Protein AF-A0A7V7WJL0-F1 (afdb_monomer)

Foldseek 3Di:
DDDDVVVVVVVVVVVLVLLLVQLLVVQQPADQQAADELQVSCLLLVHNPCSVVSVVSLVVCDLPHPGLSLRYDHPQQAHPCPVPPCRVSSVVRNVVSVFDADPVRGTDCVPHYDDDPPVVSVVSVRDPVSVVVVCVVNPD

Nearest PDB structures (foldseek):
  4enn-assembly1_A  TM=9.022E-01  e=3.889E-08  Schizosaccharomyces pombe 972h-
  2kim-assembly1_A  TM=9.079E-01  e=4.925E-08  Vibrio parahaemolyticus AQ3810
  3gx4-assembly1_X  TM=8.865E-01  e=1.603E-07  Schizosaccharomyces pombe
  4wxd-assembly1_A  TM=7.545E-01  e=2.021E-04  Mycobacterium tuberculosis H37Rv
  4bhb-assembly1_A  TM=7.264E-01  e=1.596E-04  Mycobacterium tuberculosis H37Rv

pLDDT: mean 87.22, std 12.3, range [43.25, 98.31]

Sequence (140 aa):
MRSSTAGKARRAKSEGKAFVEKVLAVVARIPRGKVLTYGQVATLVGSPRASRIVGGVLFRLGPDSRLPWQRVINAQGKLSTYRVGSGTEQRRRLEAEGLKFNREGAVDLKLHQWWPPERLLKAWELDEDLIASIHRRFGW

Radius of gyration: 16.64 Å; Cα contacts (8 Å, |Δi|>4): 143; chains: 1; bounding box: 49×27×53 Å

Structure (mmCIF, N/CA/C/O backbone):
data_AF-A0A7V7WJL0-F1
#
_entry.id   AF-A0A7V7WJL0-F1
#
loop_
_atom_site.group_PDB
_atom_site.id
_atom_site.type_symbol
_atom_site.label_atom_id
_atom_site.label_alt_id
_atom_site.label_comp_id
_atom_site.label_asym_id
_atom_site.label_entity_id
_atom_site.label_seq_id
_atom_site.pdbx_PDB_ins_code
_atom_site.Cartn_x
_atom_site.Cartn_y
_atom_site.Cartn_z
_atom_site.occupancy
_atom_site.B_iso_or_equiv
_atom_site.auth_seq_id
_atom_site.auth_comp_id
_atom_site.auth_asym_id
_atom_site.auth_atom_id
_atom_site.pdbx_PDB_model_num
ATOM 1 N N . MET A 1 1 ? 31.317 12.027 31.079 1.00 43.25 1 MET A N 1
ATOM 2 C CA . MET A 1 1 ? 29.948 11.769 30.571 1.00 43.25 1 MET A CA 1
ATOM 3 C C . MET A 1 1 ? 30.005 11.182 29.161 1.00 43.25 1 MET A C 1
ATOM 5 O O . MET A 1 1 ? 30.208 11.917 28.208 1.00 43.25 1 MET A O 1
ATOM 9 N N . ARG A 1 2 ? 29.883 9.858 29.002 1.00 55.47 2 ARG A N 1
ATOM 10 C CA . ARG A 1 2 ? 29.738 9.203 27.688 1.00 55.47 2 ARG A CA 1
ATOM 11 C C . ARG A 1 2 ? 28.699 8.095 27.822 1.00 55.47 2 ARG A C 1
ATOM 13 O O . ARG A 1 2 ? 29.040 7.037 28.327 1.00 55.47 2 ARG A O 1
ATOM 20 N N . SER A 1 3 ? 27.448 8.357 27.441 1.00 51.34 3 SER A N 1
ATOM 21 C CA . SER A 1 3 ? 26.421 7.346 27.118 1.00 51.34 3 SER A CA 1
ATOM 22 C C . SER A 1 3 ? 25.099 8.040 26.779 1.00 51.34 3 SER A C 1
ATOM 24 O O . SER A 1 3 ? 24.373 8.457 27.668 1.00 51.34 3 SER A O 1
ATOM 26 N N . SER A 1 4 ? 24.796 8.204 25.488 1.00 60.12 4 SER A N 1
ATOM 27 C CA . SER A 1 4 ? 23.471 8.670 25.020 1.00 60.12 4 SER A CA 1
ATOM 28 C C . SER A 1 4 ? 23.168 8.239 23.572 1.00 60.12 4 SER A C 1
ATOM 30 O O . SER A 1 4 ? 22.025 7.977 23.203 1.00 60.12 4 SER A O 1
ATOM 32 N N . THR A 1 5 ? 24.195 8.018 22.747 1.00 61.78 5 THR A N 1
ATOM 33 C CA . THR A 1 5 ? 24.025 7.683 21.320 1.00 61.78 5 THR A CA 1
ATOM 34 C C . THR A 1 5 ? 23.520 6.253 21.072 1.00 61.78 5 THR A C 1
ATOM 36 O O . THR A 1 5 ? 22.710 6.028 20.172 1.00 61.78 5 THR A O 1
ATOM 39 N N . ALA A 1 6 ? 23.937 5.282 21.893 1.00 68.31 6 ALA A N 1
ATOM 40 C CA . ALA A 1 6 ? 23.576 3.870 21.719 1.00 68.31 6 ALA A CA 1
ATOM 41 C C . ALA A 1 6 ? 22.080 3.588 21.974 1.00 68.31 6 ALA A C 1
ATOM 43 O O . ALA A 1 6 ? 21.477 2.778 21.268 1.00 68.31 6 ALA A O 1
ATOM 44 N N . GLY A 1 7 ? 21.460 4.284 22.937 1.00 68.56 7 GLY A N 1
ATOM 45 C CA . GLY A 1 7 ? 20.030 4.148 23.245 1.00 68.56 7 GLY A CA 1
ATOM 46 C C . GLY A 1 7 ? 19.134 4.703 22.135 1.00 68.56 7 GLY A C 1
ATOM 47 O O . GLY A 1 7 ? 18.184 4.042 21.712 1.00 68.56 7 GLY A O 1
ATOM 48 N N . LYS A 1 8 ? 19.494 5.869 21.581 1.00 67.25 8 LYS A N 1
ATOM 49 C CA . LYS A 1 8 ? 18.772 6.499 20.464 1.00 67.25 8 LYS A CA 1
ATOM 50 C C . LYS A 1 8 ? 18.822 5.648 19.188 1.00 67.25 8 LYS A C 1
ATOM 52 O O . LYS A 1 8 ? 17.799 5.466 18.535 1.00 67.25 8 LYS A O 1
ATOM 57 N N . ALA A 1 9 ? 19.984 5.072 18.868 1.00 71.69 9 ALA A N 1
ATOM 58 C CA . ALA A 1 9 ? 20.149 4.199 17.703 1.00 71.69 9 ALA A CA 1
ATOM 59 C C . ALA A 1 9 ? 19.352 2.886 17.823 1.00 71.69 9 ALA A C 1
ATOM 61 O O . ALA A 1 9 ? 18.728 2.450 16.854 1.00 71.69 9 ALA A O 1
ATOM 62 N N . ARG A 1 10 ? 19.323 2.267 19.014 1.00 74.88 10 ARG A N 1
ATOM 63 C CA . ARG A 1 10 ? 18.520 1.058 19.270 1.00 74.88 10 ARG A CA 1
ATOM 64 C C . ARG A 1 10 ? 17.024 1.322 19.110 1.00 74.88 10 ARG A C 1
ATOM 66 O O . ARG A 1 10 ? 16.358 0.538 18.440 1.00 74.88 10 ARG A O 1
ATOM 73 N N . ARG A 1 11 ? 16.529 2.441 19.650 1.00 74.62 11 ARG A N 1
ATOM 74 C CA . ARG A 1 11 ? 15.123 2.848 19.529 1.00 74.62 11 ARG A CA 1
ATOM 75 C C . ARG A 1 11 ? 14.716 3.117 18.076 1.00 74.62 11 ARG A C 1
ATOM 77 O O . ARG A 1 11 ? 13.714 2.582 17.619 1.00 74.62 11 ARG A O 1
ATOM 84 N N . ALA A 1 12 ? 15.531 3.851 17.319 1.00 74.81 12 ALA A N 1
ATOM 85 C CA . ALA A 1 12 ? 15.266 4.090 15.898 1.00 74.81 12 ALA A CA 1
ATOM 86 C C . ALA A 1 12 ? 15.244 2.780 15.083 1.00 74.81 12 ALA A C 1
ATOM 88 O O . ALA A 1 12 ? 14.420 2.606 14.185 1.00 74.81 12 ALA A O 1
ATOM 89 N N . LYS A 1 13 ? 16.118 1.818 15.418 1.00 76.31 13 LYS A N 1
ATOM 90 C CA . LYS A 1 13 ? 16.132 0.492 14.785 1.00 76.31 13 LYS A CA 1
ATOM 91 C C . LYS A 1 13 ? 14.871 -0.318 15.110 1.00 76.31 13 LYS A C 1
ATOM 93 O O . LYS A 1 13 ? 14.327 -0.953 14.208 1.00 76.31 13 LYS A O 1
ATOM 98 N N . SER A 1 14 ? 14.395 -0.299 16.358 1.00 83.50 14 SER A N 1
ATOM 99 C CA . SER A 1 14 ? 13.147 -0.980 16.737 1.00 83.50 14 SER A CA 1
ATOM 100 C C . SER A 1 14 ? 11.916 -0.324 16.115 1.00 83.50 14 SER A C 1
ATOM 102 O O . SER A 1 14 ? 11.049 -1.035 15.619 1.00 83.50 14 SER A O 1
ATOM 104 N N . GLU A 1 15 ? 11.866 1.009 16.064 1.00 81.12 15 GLU A N 1
ATOM 105 C CA . GLU A 1 15 ? 10.793 1.759 15.395 1.00 81.12 15 GLU A CA 1
ATOM 106 C C . GLU A 1 15 ? 10.757 1.446 13.892 1.00 81.12 15 GLU A C 1
ATOM 108 O O . GLU A 1 15 ? 9.694 1.174 13.335 1.00 81.12 15 GLU A O 1
ATOM 113 N N . GLY A 1 16 ? 11.925 1.376 13.244 1.00 88.62 16 GLY A N 1
ATOM 114 C CA . GLY A 1 16 ? 12.035 0.946 11.851 1.00 88.62 16 GLY A CA 1
ATOM 115 C C . GLY A 1 16 ? 11.549 -0.489 11.627 1.00 88.62 16 GLY A C 1
ATOM 116 O O . GLY A 1 16 ? 10.842 -0.747 10.655 1.00 88.62 16 GLY A O 1
ATOM 117 N N . LYS A 1 17 ? 11.874 -1.421 12.534 1.00 91.62 17 LYS A N 1
ATOM 118 C CA . LYS A 1 17 ? 11.388 -2.808 12.464 1.00 91.62 17 LYS A CA 1
ATOM 119 C C . LYS A 1 17 ? 9.862 -2.876 12.603 1.00 91.62 17 LYS A C 1
ATOM 121 O O . LYS A 1 17 ? 9.217 -3.495 11.762 1.00 91.62 17 LYS A O 1
ATOM 126 N N . ALA A 1 18 ? 9.296 -2.181 13.589 1.00 93.38 18 ALA A N 1
ATOM 127 C CA . ALA A 1 18 ? 7.850 -2.123 13.798 1.00 93.38 18 ALA A CA 1
ATOM 128 C C . ALA A 1 18 ? 7.117 -1.519 12.585 1.00 93.38 18 ALA A C 1
ATOM 130 O O . ALA A 1 18 ? 6.072 -2.019 12.175 1.00 93.38 18 ALA A O 1
ATOM 131 N N . PHE A 1 19 ? 7.684 -0.483 11.956 1.00 94.44 19 PHE A N 1
ATOM 132 C CA . PHE A 1 19 ? 7.138 0.085 10.721 1.00 94.44 19 PHE A CA 1
ATOM 133 C C . PHE A 1 19 ? 7.099 -0.945 9.583 1.00 94.44 19 PHE A C 1
ATOM 135 O O . PHE A 1 19 ? 6.075 -1.088 8.916 1.00 94.44 19 PHE A O 1
ATOM 142 N N . VAL A 1 20 ? 8.197 -1.680 9.368 1.00 96.25 20 VAL A N 1
ATOM 143 C CA . VAL A 1 20 ? 8.264 -2.736 8.345 1.00 96.25 20 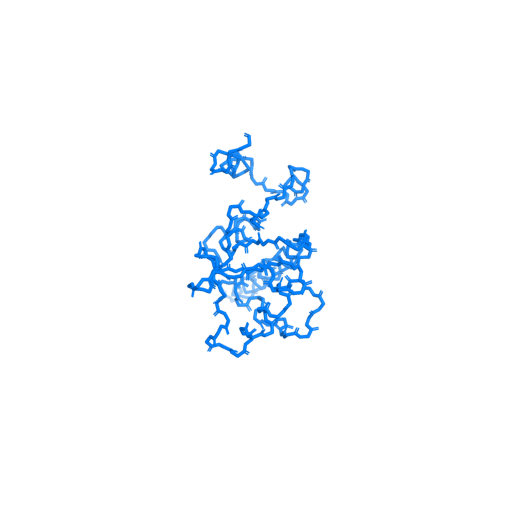VAL A CA 1
ATOM 144 C C . VAL A 1 20 ? 7.187 -3.789 8.594 1.00 96.25 20 VAL A C 1
ATOM 146 O O . VAL A 1 20 ? 6.434 -4.106 7.679 1.00 96.25 20 VAL A O 1
ATOM 149 N N . GLU A 1 21 ? 7.063 -4.287 9.824 1.00 95.56 21 GLU A N 1
ATOM 150 C CA . GLU A 1 21 ? 6.064 -5.298 10.190 1.00 95.56 21 GLU A CA 1
ATOM 151 C C . GLU A 1 21 ? 4.632 -4.821 9.914 1.00 95.56 21 GLU A C 1
ATOM 153 O O . GLU A 1 21 ? 3.858 -5.547 9.288 1.00 95.56 21 GLU A O 1
ATOM 158 N N . LYS A 1 22 ? 4.301 -3.573 10.277 1.00 95.69 22 LYS A N 1
ATOM 159 C CA . LYS A 1 22 ? 2.994 -2.969 9.972 1.00 95.69 22 LYS A CA 1
ATOM 160 C C . LYS A 1 22 ? 2.734 -2.889 8.465 1.00 95.69 22 LYS A C 1
ATOM 162 O O . LYS A 1 22 ? 1.651 -3.256 8.014 1.00 95.69 22 LYS A O 1
ATOM 167 N N . VAL A 1 23 ? 3.724 -2.473 7.668 1.00 97.00 23 VAL A N 1
ATOM 168 C CA . VAL A 1 23 ? 3.601 -2.429 6.198 1.00 97.00 23 VAL A CA 1
ATOM 169 C C . VAL A 1 23 ? 3.302 -3.817 5.634 1.00 97.00 23 VAL A C 1
ATOM 171 O O . VAL A 1 23 ? 2.375 -3.966 4.837 1.00 97.00 23 VAL A O 1
ATOM 174 N N . LEU A 1 24 ? 4.051 -4.838 6.054 1.00 96.75 24 LEU A N 1
ATOM 175 C CA . LEU A 1 24 ? 3.854 -6.205 5.568 1.00 96.75 24 LEU A CA 1
ATOM 176 C C . LEU A 1 24 ? 2.494 -6.774 5.999 1.00 96.75 24 LEU A C 1
ATOM 178 O O . LEU A 1 24 ? 1.840 -7.437 5.195 1.00 96.75 24 LEU A O 1
ATOM 182 N N . ALA A 1 25 ? 2.035 -6.466 7.216 1.00 96.19 25 ALA A N 1
ATOM 183 C CA . ALA A 1 25 ? 0.724 -6.875 7.718 1.00 96.19 25 ALA A CA 1
ATOM 184 C C . ALA A 1 25 ? -0.433 -6.264 6.910 1.00 96.19 25 ALA A C 1
ATOM 186 O O . ALA A 1 25 ? -1.375 -6.977 6.559 1.00 96.19 25 ALA A O 1
ATOM 187 N N . VAL A 1 26 ? -0.351 -4.974 6.560 1.00 96.75 26 VAL A N 1
ATOM 188 C CA . VAL A 1 26 ? -1.334 -4.320 5.678 1.00 96.75 26 VAL A CA 1
ATOM 189 C C . VAL A 1 26 ? -1.321 -4.968 4.294 1.00 96.75 26 VAL A C 1
ATOM 191 O O . VAL A 1 26 ? -2.376 -5.347 3.783 1.00 96.75 26 VAL A O 1
ATOM 194 N N . VAL A 1 27 ? -0.137 -5.147 3.698 1.00 97.25 27 VAL A N 1
ATOM 195 C CA . VAL A 1 27 ? -0.003 -5.730 2.353 1.00 97.25 27 VAL A CA 1
ATOM 196 C C . VAL A 1 27 ? -0.550 -7.153 2.298 1.00 97.25 27 VAL A C 1
ATOM 198 O O . VAL A 1 27 ? -1.293 -7.475 1.375 1.00 97.25 27 VAL A O 1
ATOM 201 N N . ALA A 1 28 ? -0.285 -7.979 3.311 1.00 97.12 28 ALA A N 1
ATOM 202 C CA . ALA A 1 28 ? -0.810 -9.341 3.401 1.00 97.12 28 ALA A CA 1
ATOM 203 C C . ALA A 1 28 ? -2.348 -9.417 3.379 1.00 97.12 28 ALA A C 1
ATOM 205 O O . ALA A 1 28 ? -2.903 -10.458 3.032 1.00 97.12 28 ALA A O 1
ATOM 206 N N . ARG A 1 29 ? -3.046 -8.334 3.751 1.00 97.62 29 ARG A N 1
ATOM 207 C CA . ARG A 1 29 ? -4.513 -8.281 3.820 1.00 97.62 29 ARG A CA 1
ATOM 208 C C . ARG A 1 29 ? -5.183 -7.728 2.568 1.00 97.62 29 ARG A C 1
ATOM 210 O O . ARG A 1 29 ? -6.405 -7.828 2.487 1.00 97.62 29 ARG A O 1
ATOM 217 N N . ILE A 1 30 ? -4.434 -7.185 1.605 1.00 97.44 30 ILE A N 1
ATOM 218 C CA . ILE A 1 30 ? -5.023 -6.657 0.368 1.00 97.44 30 ILE A CA 1
ATOM 219 C C . ILE A 1 30 ? -5.677 -7.819 -0.394 1.00 97.44 30 ILE A C 1
ATOM 221 O O . ILE A 1 30 ? -4.960 -8.757 -0.745 1.00 97.44 30 ILE A O 1
ATOM 225 N N . PRO A 1 31 ? -6.996 -7.801 -0.665 1.00 97.88 31 PRO A N 1
ATOM 226 C CA . PRO A 1 31 ? -7.676 -8.900 -1.347 1.00 97.88 31 PRO A CA 1
ATOM 227 C C . PRO A 1 31 ? -7.195 -9.100 -2.787 1.00 97.88 31 PRO A C 1
ATOM 229 O O . PRO A 1 31 ? -6.698 -8.172 -3.426 1.00 97.88 31 PRO A O 1
ATOM 232 N N . ARG A 1 32 ? -7.390 -10.310 -3.324 1.00 98.31 32 ARG A N 1
ATOM 233 C CA . ARG A 1 32 ? -7.168 -10.589 -4.752 1.00 98.31 32 ARG A CA 1
ATOM 234 C C . ARG A 1 32 ? -8.035 -9.668 -5.614 1.00 98.31 32 ARG A C 1
ATOM 236 O O . ARG A 1 32 ? -9.197 -9.440 -5.285 1.00 98.31 32 ARG A O 1
ATOM 243 N N . GLY A 1 33 ? -7.477 -9.151 -6.708 1.00 97.81 33 GLY A N 1
ATOM 244 C CA . GLY A 1 33 ? -8.207 -8.271 -7.630 1.00 97.81 33 GLY A CA 1
ATOM 245 C C . GLY A 1 33 ? -8.329 -6.820 -7.147 1.00 97.81 33 GLY A C 1
ATOM 246 O O . GLY A 1 33 ? -8.979 -6.000 -7.800 1.00 97.81 33 GLY A O 1
ATOM 247 N N . LYS A 1 34 ? -7.719 -6.496 -6.001 1.00 98.12 34 LYS A N 1
ATOM 248 C CA . LYS A 1 34 ? -7.758 -5.177 -5.378 1.00 98.12 34 LYS A CA 1
ATOM 249 C C . LYS A 1 34 ? -6.363 -4.607 -5.158 1.00 98.12 34 LYS A C 1
ATOM 251 O O . LYS A 1 34 ? -5.382 -5.342 -5.084 1.00 98.12 34 LYS A O 1
ATOM 256 N N . VAL A 1 35 ? -6.291 -3.283 -5.037 1.00 98.00 35 VAL A N 1
ATOM 257 C CA . VAL A 1 35 ? -5.036 -2.544 -4.872 1.00 98.00 35 VAL A CA 1
ATOM 258 C C . VAL A 1 35 ? -5.120 -1.484 -3.787 1.00 98.00 35 VAL A C 1
ATOM 260 O O . VAL A 1 35 ? -6.182 -0.937 -3.489 1.00 98.00 35 VAL A O 1
ATOM 263 N N . LEU A 1 36 ? -3.957 -1.154 -3.240 1.00 97.31 36 LEU A N 1
ATOM 264 C CA . LEU A 1 36 ? -3.718 0.071 -2.489 1.00 97.31 36 LEU A CA 1
ATOM 265 C C . LEU A 1 36 ? -2.625 0.876 -3.182 1.00 97.31 36 LEU A C 1
ATOM 267 O O . LEU A 1 36 ? -1.767 0.334 -3.874 1.00 97.31 36 LEU A O 1
ATOM 271 N N . THR A 1 37 ? -2.609 2.181 -2.958 1.00 97.31 37 THR A N 1
ATOM 272 C CA . THR A 1 37 ? -1.469 3.009 -3.343 1.00 97.31 37 THR A CA 1
ATOM 273 C C . THR A 1 37 ? -0.419 3.033 -2.234 1.00 97.31 37 THR A C 1
ATOM 275 O O . THR A 1 37 ? -0.745 2.856 -1.059 1.00 97.31 37 THR A O 1
ATOM 278 N N . TYR A 1 38 ? 0.841 3.326 -2.568 1.00 97.06 38 TYR A N 1
ATOM 279 C CA . TYR A 1 38 ? 1.897 3.498 -1.554 1.00 97.06 38 TYR A CA 1
ATOM 280 C C . TYR A 1 38 ? 1.518 4.511 -0.464 1.00 97.06 38 TYR A C 1
ATOM 282 O O . TYR A 1 38 ? 1.838 4.304 0.704 1.00 97.06 38 TYR A O 1
ATOM 290 N N . GLY A 1 39 ? 0.822 5.591 -0.838 1.00 95.44 39 GLY A N 1
ATOM 291 C CA . GLY A 1 39 ? 0.329 6.588 0.113 1.00 95.44 39 GLY A CA 1
ATOM 292 C C . GLY A 1 39 ? -0.745 6.035 1.039 1.00 95.44 39 GLY A C 1
ATOM 293 O O . GLY A 1 39 ? -0.697 6.287 2.235 1.00 95.44 39 GLY A O 1
ATOM 294 N N . GLN A 1 40 ? -1.664 5.218 0.523 1.00 95.31 40 GLN A N 1
ATOM 295 C CA . GLN A 1 40 ? -2.670 4.576 1.367 1.00 95.31 40 GLN A CA 1
ATOM 296 C C . GLN A 1 40 ? -2.046 3.595 2.350 1.00 95.31 40 GLN A C 1
ATOM 298 O O . GLN A 1 40 ? -2.407 3.616 3.517 1.00 95.31 40 GLN A O 1
ATOM 303 N N . VAL A 1 41 ? -1.087 2.776 1.911 1.00 96.69 41 VAL A N 1
ATOM 304 C CA . VAL A 1 41 ? -0.368 1.878 2.826 1.00 96.69 41 VAL A CA 1
ATOM 305 C C . VAL A 1 41 ? 0.351 2.690 3.902 1.00 96.69 41 VAL A C 1
ATOM 307 O O . VAL A 1 41 ? 0.237 2.363 5.075 1.00 96.69 41 VAL A O 1
ATOM 310 N N . ALA A 1 42 ? 1.026 3.783 3.529 1.00 95.06 42 ALA A N 1
ATOM 311 C CA . ALA A 1 42 ? 1.699 4.671 4.475 1.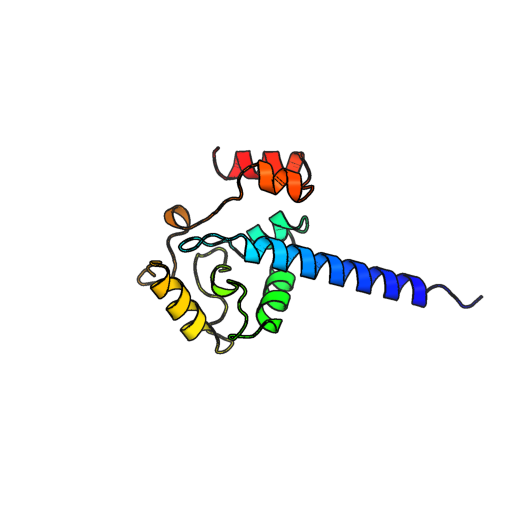00 95.06 42 ALA A CA 1
ATOM 312 C C . ALA A 1 42 ? 0.721 5.264 5.508 1.00 95.06 42 ALA A C 1
ATOM 314 O O . ALA A 1 42 ? 1.014 5.299 6.702 1.00 95.06 42 ALA A O 1
ATOM 315 N N . THR A 1 43 ? -0.468 5.668 5.066 1.00 92.19 43 THR A N 1
ATOM 316 C CA . THR A 1 43 ? -1.548 6.123 5.945 1.00 92.19 43 THR A CA 1
ATOM 317 C C . THR A 1 43 ? -2.047 5.014 6.874 1.00 92.19 43 THR A C 1
ATOM 319 O O . THR A 1 43 ? -2.139 5.233 8.076 1.00 92.19 43 THR A O 1
ATOM 322 N N . LEU A 1 44 ? -2.301 3.813 6.349 1.00 93.00 44 LEU A N 1
ATOM 323 C CA . LEU A 1 44 ? -2.803 2.657 7.105 1.00 93.00 44 LEU A CA 1
ATOM 324 C C . LEU A 1 44 ? -1.800 2.095 8.123 1.00 93.00 44 LEU A C 1
ATOM 326 O O . LEU A 1 44 ? -2.177 1.275 8.951 1.00 93.00 44 LEU A O 1
ATOM 330 N N . VAL A 1 45 ? -0.537 2.524 8.078 1.00 92.44 45 VAL A N 1
ATOM 331 C CA . VAL A 1 45 ? 0.469 2.213 9.108 1.00 92.44 45 VAL A CA 1
ATOM 332 C C . VAL A 1 45 ? 0.765 3.405 10.027 1.00 92.44 45 VAL A C 1
ATOM 334 O O . VAL A 1 45 ? 1.760 3.392 10.751 1.00 92.44 45 VAL A O 1
ATOM 337 N N . GLY A 1 46 ? -0.070 4.451 9.990 1.00 89.62 46 GLY A N 1
ATOM 338 C CA . GLY A 1 46 ? 0.051 5.635 10.845 1.00 89.62 46 GLY A CA 1
ATOM 339 C C . GLY A 1 46 ? 1.180 6.590 10.444 1.00 89.62 46 GLY A C 1
ATOM 340 O O . GLY A 1 46 ? 1.643 7.384 11.254 1.00 89.62 46 GLY A O 1
ATOM 341 N N . SER A 1 47 ? 1.675 6.518 9.205 1.00 90.94 47 SER A N 1
ATOM 342 C CA . SER A 1 47 ? 2.770 7.365 8.710 1.00 90.94 47 SER A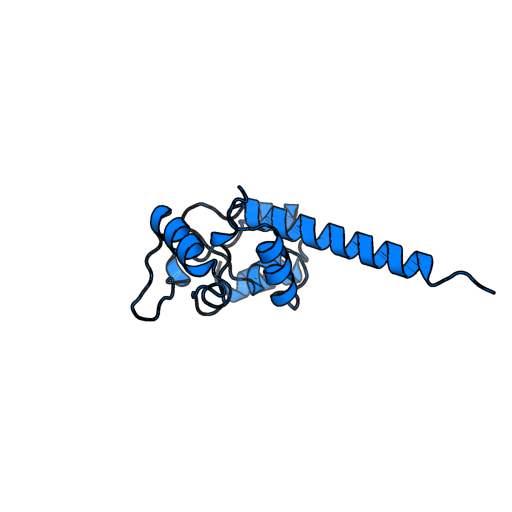 CA 1
ATOM 343 C C . SER A 1 47 ? 2.476 7.924 7.309 1.00 90.94 47 SER A C 1
ATOM 345 O O . SER A 1 47 ? 3.173 7.577 6.355 1.00 90.94 47 SER A O 1
ATOM 347 N N . PRO A 1 48 ? 1.501 8.841 7.141 1.00 89.44 48 PRO A N 1
ATOM 348 C CA . PRO A 1 48 ? 1.025 9.297 5.822 1.00 89.44 48 PRO A CA 1
ATOM 349 C C . PRO A 1 48 ? 2.104 9.872 4.885 1.00 89.44 48 PRO A C 1
ATOM 351 O O . PRO A 1 48 ? 1.941 9.888 3.668 1.00 89.44 48 PRO A O 1
ATOM 354 N N . ARG A 1 49 ? 3.235 10.338 5.433 1.00 92.00 49 ARG A N 1
ATOM 355 C CA . ARG A 1 49 ? 4.370 10.895 4.671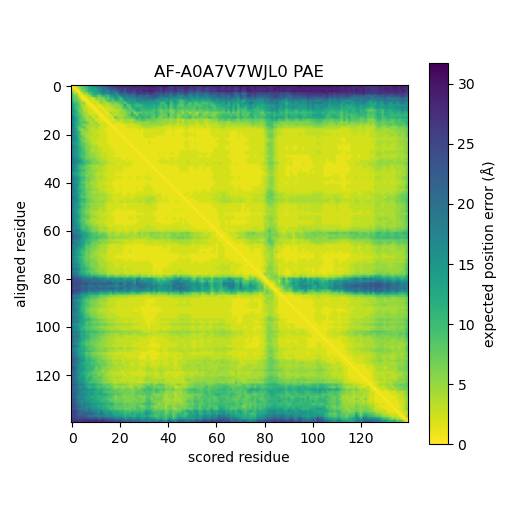 1.00 92.00 49 ARG A CA 1
ATOM 356 C C . ARG A 1 49 ? 5.407 9.846 4.237 1.00 92.00 49 ARG A C 1
ATOM 358 O O . ARG A 1 49 ? 6.396 10.190 3.594 1.00 92.00 49 ARG A O 1
ATOM 365 N N . ALA A 1 50 ? 5.196 8.569 4.558 1.00 95.56 50 ALA A N 1
ATOM 366 C CA . ALA A 1 50 ? 6.184 7.503 4.395 1.00 95.56 50 ALA A CA 1
ATOM 367 C C . ALA A 1 50 ? 6.050 6.681 3.097 1.00 95.56 50 ALA A C 1
ATOM 369 O O . ALA A 1 50 ? 6.665 5.623 2.990 1.00 95.56 50 ALA A O 1
ATOM 370 N N . SER A 1 51 ? 5.317 7.143 2.077 1.00 95.62 51 SER A N 1
ATOM 371 C CA . SER A 1 51 ? 5.072 6.387 0.828 1.00 95.62 51 SER A CA 1
ATOM 372 C C . SER A 1 51 ? 6.350 5.872 0.151 1.00 95.62 51 SER A C 1
ATOM 374 O O . SER A 1 51 ? 6.390 4.748 -0.344 1.00 95.62 51 SER A O 1
ATOM 376 N N . ARG A 1 52 ? 7.426 6.675 0.153 1.00 94.62 52 ARG A N 1
ATOM 377 C CA . ARG A 1 52 ? 8.735 6.260 -0.390 1.00 94.62 52 ARG A CA 1
ATOM 378 C C . ARG A 1 52 ? 9.378 5.147 0.439 1.00 94.62 52 ARG A C 1
ATOM 380 O O . ARG A 1 52 ? 9.959 4.228 -0.129 1.00 94.62 52 ARG A O 1
ATOM 387 N N . ILE A 1 53 ? 9.246 5.215 1.765 1.00 96.06 53 ILE A N 1
ATOM 388 C CA . ILE A 1 53 ? 9.766 4.195 2.682 1.00 96.06 53 ILE A CA 1
ATOM 389 C C . ILE A 1 53 ? 9.007 2.885 2.461 1.00 96.06 53 ILE A C 1
ATOM 391 O O . ILE A 1 53 ? 9.648 1.850 2.314 1.00 96.06 53 ILE A O 1
ATOM 395 N N . VAL A 1 54 ? 7.674 2.930 2.320 1.00 96.75 54 VAL A N 1
ATOM 396 C CA . VAL A 1 54 ? 6.856 1.763 1.937 1.00 96.75 54 VAL A CA 1
ATOM 397 C C . VAL A 1 54 ? 7.373 1.137 0.641 1.00 96.75 54 VAL A C 1
ATOM 399 O O . VAL A 1 54 ? 7.608 -0.068 0.597 1.00 96.75 54 VAL A O 1
ATOM 402 N N . GLY A 1 55 ? 7.614 1.942 -0.400 1.00 94.44 55 GLY A N 1
ATOM 403 C CA . GLY A 1 55 ? 8.189 1.453 -1.656 1.00 94.44 55 GLY A CA 1
ATOM 404 C C . GLY A 1 55 ? 9.524 0.727 -1.457 1.00 94.44 55 GLY A C 1
ATOM 405 O O . GLY A 1 55 ? 9.714 -0.361 -1.992 1.00 94.44 55 GLY A O 1
ATOM 406 N N . GLY A 1 56 ? 10.414 1.279 -0.627 1.00 93.69 56 GLY A N 1
ATOM 407 C CA . GLY A 1 56 ? 11.686 0.645 -0.272 1.00 93.69 56 GLY A CA 1
ATOM 408 C C . GLY A 1 56 ? 11.533 -0.662 0.515 1.00 93.69 56 GLY A C 1
ATOM 409 O O . GLY A 1 56 ? 12.295 -1.599 0.286 1.00 93.69 56 GLY A O 1
ATOM 410 N N . VAL A 1 57 ? 10.540 -0.758 1.408 1.00 94.81 57 VAL A N 1
ATOM 411 C CA . VAL A 1 57 ? 10.210 -2.007 2.118 1.00 94.81 57 VAL A CA 1
ATOM 412 C C . VAL A 1 57 ? 9.786 -3.087 1.129 1.00 94.81 57 VAL A C 1
ATOM 414 O O . VAL A 1 57 ? 10.326 -4.189 1.168 1.00 94.81 57 VAL A O 1
ATOM 417 N N . LEU A 1 58 ? 8.868 -2.766 0.215 1.00 93.69 58 LEU A N 1
ATOM 418 C CA . LEU A 1 58 ? 8.354 -3.736 -0.754 1.00 93.69 58 LEU A CA 1
ATOM 419 C C . LEU A 1 58 ? 9.395 -4.132 -1.798 1.00 93.69 58 LEU A C 1
ATOM 421 O O . LEU A 1 58 ? 9.452 -5.294 -2.181 1.00 93.69 58 LEU A O 1
ATOM 425 N N . PHE A 1 59 ? 10.265 -3.207 -2.204 1.00 90.56 59 PHE A N 1
ATOM 426 C CA . PHE A 1 59 ? 11.375 -3.514 -3.103 1.00 90.56 59 PHE A CA 1
ATOM 427 C C . PHE A 1 59 ? 12.303 -4.598 -2.530 1.00 90.56 59 PHE A C 1
ATOM 429 O O . PHE A 1 59 ? 12.709 -5.506 -3.250 1.00 90.56 59 PHE A O 1
ATOM 436 N N . ARG A 1 60 ? 12.588 -4.555 -1.221 1.00 90.62 60 ARG A N 1
ATOM 437 C CA . ARG A 1 60 ? 13.461 -5.530 -0.540 1.00 90.62 60 ARG A CA 1
ATOM 438 C C . ARG A 1 60 ? 12.871 -6.935 -0.428 1.00 90.62 60 ARG A C 1
ATOM 440 O O . ARG A 1 60 ? 13.624 -7.861 -0.155 1.00 90.62 60 ARG A O 1
ATOM 447 N N . LEU A 1 61 ? 11.560 -7.105 -0.615 1.00 88.31 61 LEU A N 1
ATOM 448 C CA . LEU A 1 61 ? 10.936 -8.432 -0.617 1.00 88.31 61 LEU A CA 1
ATOM 449 C C . LEU A 1 61 ? 11.370 -9.274 -1.824 1.00 88.31 61 LEU A C 1
ATOM 451 O O . LEU A 1 61 ? 11.350 -10.499 -1.739 1.00 88.31 61 LEU A O 1
ATOM 455 N N . GLY A 1 62 ? 11.744 -8.622 -2.929 1.00 83.06 62 GLY A N 1
ATOM 456 C CA . GLY A 1 62 ? 12.033 -9.287 -4.194 1.00 83.06 62 GLY A CA 1
ATOM 457 C C . GLY A 1 62 ? 10.785 -9.869 -4.882 1.00 83.06 62 GLY A C 1
ATOM 458 O O . GLY A 1 62 ? 9.698 -9.921 -4.296 1.00 83.06 62 GLY A O 1
ATOM 459 N N . PRO A 1 63 ? 10.921 -10.305 -6.146 1.00 80.75 63 PRO A N 1
ATOM 460 C CA . PRO A 1 63 ? 9.800 -10.821 -6.931 1.00 80.75 63 PRO A CA 1
ATOM 461 C C . PRO A 1 63 ? 9.228 -12.132 -6.369 1.00 80.75 63 PRO A C 1
ATOM 463 O O . PRO A 1 63 ? 8.015 -12.336 -6.423 1.00 80.75 63 PRO A O 1
ATOM 466 N N . ASP A 1 64 ? 10.053 -12.983 -5.759 1.00 84.38 64 ASP A N 1
ATOM 467 C CA . ASP A 1 64 ? 9.662 -14.327 -5.299 1.00 84.38 64 ASP A CA 1
ATOM 468 C C . ASP A 1 64 ? 8.921 -14.344 -3.956 1.00 84.38 64 ASP A C 1
ATOM 470 O O . ASP A 1 64 ? 8.512 -15.398 -3.462 1.00 84.38 64 ASP A O 1
ATOM 474 N N . SER A 1 65 ? 8.709 -13.174 -3.350 1.00 89.88 65 SER A N 1
ATOM 475 C CA . SER A 1 65 ? 7.926 -13.078 -2.126 1.00 89.88 65 SER A CA 1
ATOM 476 C C . SER A 1 65 ? 6.499 -13.592 -2.329 1.00 89.88 65 SER A C 1
ATOM 478 O O . SER A 1 65 ? 5.829 -13.280 -3.319 1.00 89.88 65 SER A O 1
ATOM 480 N N . ARG A 1 66 ? 6.023 -14.352 -1.334 1.00 92.19 66 ARG A N 1
ATOM 481 C CA . ARG A 1 66 ? 4.638 -14.845 -1.242 1.00 92.19 66 ARG A CA 1
ATOM 482 C C . ARG A 1 66 ? 3.646 -13.753 -0.841 1.00 92.19 66 ARG A C 1
ATOM 484 O O . ARG A 1 66 ? 2.441 -13.952 -0.969 1.00 92.19 66 ARG A O 1
ATOM 491 N N . LEU A 1 67 ? 4.130 -12.620 -0.326 1.00 95.88 67 LEU A N 1
ATOM 492 C CA . LEU A 1 67 ? 3.266 -11.481 -0.035 1.00 95.88 67 LEU A CA 1
ATOM 493 C C . LEU A 1 67 ? 2.747 -10.874 -1.341 1.00 95.88 67 LEU A C 1
ATOM 495 O O . LEU A 1 67 ? 3.490 -10.830 -2.323 1.00 95.88 67 LEU A O 1
ATOM 499 N N . PRO A 1 68 ? 1.512 -10.345 -1.366 1.00 96.88 68 PRO A N 1
ATOM 500 C CA . PRO A 1 68 ? 0.929 -9.767 -2.569 1.00 96.88 68 PRO A CA 1
ATOM 501 C C . PRO A 1 68 ? 1.453 -8.341 -2.818 1.00 96.88 68 PRO A C 1
ATOM 503 O O . PRO A 1 68 ? 0.687 -7.390 -2.976 1.00 96.88 68 PRO A O 1
ATOM 506 N N . TRP A 1 69 ? 2.777 -8.177 -2.838 1.00 95.31 69 TRP A N 1
ATOM 507 C CA . TRP A 1 69 ? 3.465 -6.899 -3.028 1.00 95.31 69 TRP A CA 1
ATOM 508 C C . TRP A 1 69 ? 3.050 -6.209 -4.332 1.00 95.31 69 TRP A C 1
ATOM 510 O O . TRP A 1 69 ? 3.014 -4.980 -4.393 1.00 95.31 69 TRP A O 1
ATOM 520 N N . GLN A 1 70 ? 2.663 -6.990 -5.348 1.00 95.56 70 GLN A N 1
ATOM 521 C CA . GLN A 1 70 ? 2.180 -6.485 -6.628 1.00 95.56 70 GLN A CA 1
ATOM 522 C C . GLN A 1 70 ? 0.942 -5.593 -6.487 1.00 95.56 70 GLN A C 1
ATOM 524 O O . GLN A 1 70 ? 0.725 -4.726 -7.331 1.00 95.56 70 GLN A O 1
ATOM 529 N N . ARG A 1 71 ? 0.145 -5.770 -5.423 1.00 97.62 71 ARG A N 1
ATOM 530 C CA . ARG A 1 71 ? -1.109 -5.040 -5.186 1.00 97.62 71 ARG A CA 1
ATOM 531 C C . ARG A 1 71 ? -0.897 -3.618 -4.664 1.00 97.62 71 ARG A C 1
ATOM 533 O O . ARG A 1 71 ? -1.876 -2.914 -4.420 1.00 97.62 71 ARG A O 1
ATOM 540 N N . VAL A 1 72 ? 0.354 -3.178 -4.498 1.00 97.06 72 VAL A N 1
ATOM 541 C CA . VAL A 1 72 ? 0.684 -1.796 -4.132 1.00 97.06 72 VAL A CA 1
ATOM 542 C C . VAL A 1 72 ? 1.219 -1.033 -5.343 1.00 97.06 72 VAL A C 1
ATOM 544 O O . VAL A 1 72 ? 2.274 -1.365 -5.886 1.00 97.06 72 VAL A O 1
ATOM 547 N N . ILE A 1 73 ? 0.488 0.000 -5.763 1.00 96.56 73 ILE A N 1
ATOM 548 C CA . ILE A 1 73 ? 0.768 0.792 -6.974 1.00 96.56 73 ILE A CA 1
ATOM 549 C C . ILE A 1 73 ? 0.883 2.292 -6.661 1.00 96.56 73 ILE A C 1
ATOM 551 O O . ILE A 1 73 ? 0.771 2.715 -5.508 1.00 96.56 73 ILE A O 1
ATOM 555 N N . ASN A 1 74 ? 1.175 3.135 -7.653 1.00 95.88 74 ASN A N 1
ATOM 556 C CA . ASN A 1 74 ? 1.247 4.579 -7.416 1.00 95.88 74 ASN A CA 1
ATOM 557 C C . ASN A 1 74 ? -0.136 5.249 -7.397 1.00 95.88 74 ASN A C 1
ATOM 559 O O . ASN A 1 74 ? -1.148 4.651 -7.756 1.00 95.88 74 ASN A O 1
ATOM 563 N N . ALA A 1 75 ? -0.171 6.515 -6.975 1.00 95.25 75 ALA A N 1
ATOM 564 C CA . ALA A 1 75 ? -1.405 7.293 -6.858 1.00 95.25 75 ALA A CA 1
ATOM 565 C C . ALA A 1 75 ? -2.104 7.562 -8.204 1.00 95.25 75 ALA A C 1
ATOM 567 O O . ALA A 1 75 ? -3.274 7.922 -8.216 1.00 95.25 75 ALA A O 1
ATOM 568 N N . GLN A 1 76 ? -1.404 7.373 -9.324 1.00 94.94 76 GLN A N 1
ATOM 569 C CA . GLN A 1 76 ? -1.937 7.483 -10.681 1.00 94.94 76 GLN A CA 1
ATOM 570 C C . GLN A 1 76 ? -2.479 6.143 -11.212 1.00 94.94 76 GLN A C 1
ATOM 572 O O . GLN A 1 76 ? -2.793 6.045 -12.394 1.00 94.94 76 GLN A O 1
ATOM 577 N N . GLY A 1 77 ? -2.532 5.093 -10.384 1.00 95.31 77 GLY A N 1
ATOM 578 C CA . GLY A 1 77 ? -2.959 3.754 -10.801 1.00 95.31 77 GLY A CA 1
ATOM 579 C C . GLY A 1 77 ? -1.924 3.006 -11.650 1.00 95.31 77 GLY A C 1
ATOM 580 O O . GLY A 1 77 ? -2.229 1.952 -12.200 1.00 95.31 77 GLY A O 1
ATOM 581 N N . LYS A 1 78 ? -0.697 3.521 -11.773 1.00 95.25 78 LYS A N 1
ATOM 582 C CA . LYS A 1 78 ? 0.377 2.939 -12.592 1.00 95.25 78 LYS A CA 1
ATOM 583 C C . LYS A 1 78 ? 1.386 2.179 -11.734 1.00 95.25 78 LYS A C 1
ATOM 585 O O . LYS A 1 78 ? 1.513 2.397 -10.526 1.00 95.25 78 LYS A O 1
ATOM 590 N N . LEU A 1 79 ? 2.154 1.304 -12.376 1.00 93.38 79 LEU A N 1
ATOM 591 C CA . LEU A 1 79 ? 3.233 0.575 -11.708 1.00 93.38 79 LEU A CA 1
ATOM 592 C C . LEU A 1 79 ? 4.467 1.472 -11.570 1.00 93.38 79 LEU A C 1
ATOM 594 O O . LEU A 1 79 ? 4.924 2.071 -12.543 1.00 93.38 79 LEU A O 1
ATOM 598 N N . SER A 1 80 ? 5.036 1.538 -10.367 1.00 85.25 80 SER A N 1
ATOM 599 C CA . SER A 1 80 ? 6.281 2.282 -10.104 1.00 85.25 80 SER A CA 1
ATOM 600 C C . SER A 1 80 ? 7.544 1.513 -10.512 1.00 85.25 80 SER A C 1
ATOM 602 O O . SER A 1 80 ? 8.636 2.073 -10.537 1.00 85.25 80 SER A O 1
ATOM 604 N N . THR A 1 81 ? 7.406 0.224 -10.809 1.00 72.25 81 THR A N 1
ATOM 605 C CA . THR A 1 81 ? 8.491 -0.761 -10.922 1.00 72.25 81 THR A CA 1
ATOM 606 C C . THR A 1 81 ? 9.054 -0.928 -12.333 1.00 72.25 81 THR A C 1
ATOM 608 O O . THR A 1 81 ? 10.081 -1.587 -12.492 1.00 72.25 81 THR A O 1
ATOM 611 N N . TYR A 1 82 ? 8.464 -0.298 -13.360 1.00 60.06 82 TYR A N 1
ATOM 612 C CA . TYR A 1 82 ? 8.980 -0.373 -14.740 1.00 60.06 82 TYR A CA 1
ATOM 613 C C . TYR A 1 82 ? 10.439 0.089 -14.858 1.00 60.06 82 TYR A C 1
ATOM 615 O O . TYR A 1 82 ? 11.185 -0.441 -15.670 1.00 60.06 82 TYR A O 1
ATOM 623 N N . ARG A 1 83 ? 10.873 1.035 -14.015 1.00 52.06 83 ARG A N 1
ATOM 624 C CA . ARG A 1 83 ? 12.247 1.568 -14.026 1.00 52.06 83 ARG A CA 1
ATOM 625 C C . ARG A 1 83 ? 13.266 0.688 -13.293 1.00 52.06 83 ARG A C 1
ATOM 627 O O . ARG A 1 83 ? 14.445 1.013 -13.306 1.00 52.06 83 ARG A O 1
ATOM 634 N N . VAL A 1 84 ? 12.819 -0.381 -12.629 1.00 57.09 84 VAL A N 1
ATOM 635 C CA . VAL A 1 84 ? 13.630 -1.186 -11.695 1.00 57.09 84 VAL A CA 1
ATOM 636 C C . VAL A 1 84 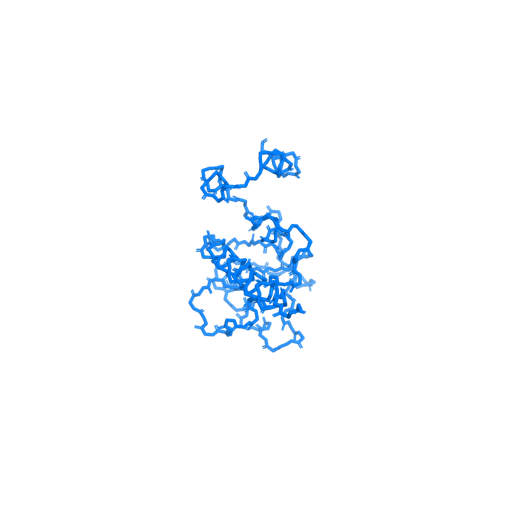? 13.558 -2.694 -11.997 1.00 57.09 84 VAL A C 1
ATOM 638 O O . VAL A 1 84 ? 13.957 -3.510 -11.174 1.00 57.09 84 VAL A O 1
ATOM 641 N N . GLY A 1 85 ? 13.038 -3.072 -13.172 1.00 62.03 85 GLY A N 1
ATOM 642 C CA . GLY A 1 85 ? 13.037 -4.448 -13.694 1.00 62.03 85 GLY A CA 1
ATOM 643 C C . GLY A 1 85 ? 11.854 -5.332 -13.275 1.00 62.03 85 GLY A C 1
ATOM 644 O O . GLY A 1 85 ? 11.547 -6.294 -13.968 1.00 62.03 85 GLY A O 1
ATOM 645 N N . SER A 1 86 ? 11.123 -4.998 -12.206 1.00 72.38 86 SER A N 1
ATOM 646 C CA . SER A 1 86 ? 9.998 -5.816 -11.710 1.00 72.38 86 SER A CA 1
ATOM 647 C C . SER A 1 86 ? 8.618 -5.437 -12.269 1.00 72.38 86 SER A C 1
ATOM 649 O O . SER A 1 86 ? 7.624 -6.085 -11.937 1.00 72.38 86 SER A O 1
ATOM 651 N N . GLY A 1 87 ? 8.533 -4.428 -13.146 1.00 82.75 87 GLY A N 1
ATOM 652 C CA . GLY A 1 87 ? 7.269 -3.957 -13.737 1.00 82.75 87 GLY A CA 1
ATOM 653 C C . GLY A 1 87 ? 6.499 -5.019 -14.519 1.00 82.75 87 GLY A C 1
ATOM 654 O O . GLY A 1 87 ? 5.279 -5.111 -14.382 1.00 82.75 87 GLY A O 1
ATOM 655 N N . THR A 1 88 ? 7.201 -5.856 -15.283 1.00 88.12 88 THR A N 1
ATOM 656 C CA . THR A 1 88 ? 6.589 -6.927 -16.083 1.00 88.12 88 THR A CA 1
ATOM 657 C C . THR A 1 88 ? 5.945 -7.993 -15.201 1.00 88.12 88 THR A C 1
ATOM 659 O O . THR A 1 88 ? 4.790 -8.351 -15.414 1.00 88.12 88 THR A O 1
ATOM 662 N N . GLU A 1 89 ? 6.651 -8.455 -14.166 1.00 89.88 89 GLU A N 1
ATOM 663 C CA . GLU A 1 89 ? 6.115 -9.453 -13.234 1.00 89.88 89 GLU A CA 1
ATOM 664 C C . GLU A 1 89 ? 4.973 -8.874 -12.391 1.00 89.88 89 GLU A C 1
ATOM 666 O O . GLU A 1 89 ? 3.950 -9.530 -12.198 1.00 89.88 89 GLU A O 1
ATOM 671 N N . GLN A 1 90 ? 5.095 -7.617 -11.945 1.00 93.50 90 GLN A N 1
ATOM 672 C CA . GLN A 1 90 ? 4.012 -6.948 -11.228 1.00 93.50 90 GLN A CA 1
ATOM 673 C C . GLN A 1 90 ? 2.741 -6.876 -12.083 1.00 93.50 90 GLN A C 1
ATOM 675 O O . GLN A 1 90 ? 1.664 -7.230 -11.602 1.00 93.50 90 GLN A O 1
ATOM 680 N N . ARG A 1 91 ? 2.864 -6.453 -13.349 1.00 94.31 91 ARG A N 1
ATOM 681 C CA . ARG A 1 91 ? 1.747 -6.422 -14.301 1.00 94.31 91 ARG A CA 1
ATOM 682 C C . ARG A 1 91 ? 1.136 -7.808 -14.474 1.00 94.31 91 ARG A C 1
ATOM 684 O O . ARG A 1 91 ? -0.062 -7.955 -14.261 1.00 94.31 91 ARG A O 1
ATOM 691 N N . ARG A 1 92 ? 1.957 -8.811 -14.796 1.00 93.94 92 ARG A N 1
ATOM 692 C CA . ARG A 1 92 ? 1.513 -10.190 -15.035 1.00 93.94 92 ARG A CA 1
ATOM 693 C C . ARG A 1 92 ? 0.711 -10.739 -13.856 1.00 93.94 92 ARG A C 1
ATOM 695 O O . ARG A 1 92 ? -0.352 -11.319 -14.058 1.00 93.94 92 ARG A O 1
ATOM 702 N N . ARG A 1 93 ? 1.190 -10.546 -12.621 1.00 95.19 93 ARG A N 1
ATOM 703 C CA . ARG A 1 93 ? 0.466 -10.991 -11.420 1.00 95.19 93 ARG A CA 1
ATOM 704 C C . ARG A 1 93 ? -0.874 -10.281 -11.269 1.00 95.19 93 ARG A C 1
ATOM 706 O O . ARG A 1 93 ? -1.862 -10.937 -10.974 1.00 95.19 93 ARG A O 1
ATOM 713 N N . LEU A 1 94 ? -0.927 -8.967 -11.486 1.00 96.94 94 LEU A N 1
ATOM 714 C CA . LEU A 1 94 ? -2.180 -8.211 -11.401 1.00 96.94 94 LEU A CA 1
ATOM 715 C C . LEU A 1 94 ? -3.183 -8.623 -12.490 1.00 96.94 94 LEU A C 1
ATOM 717 O O . LEU A 1 94 ? -4.363 -8.802 -12.197 1.00 96.94 94 LEU A O 1
ATOM 721 N N . GLU A 1 95 ? -2.726 -8.847 -13.719 1.00 97.25 95 GLU A N 1
ATOM 722 C CA . GLU A 1 95 ? -3.569 -9.344 -14.814 1.00 97.25 95 GLU A CA 1
ATOM 723 C C . GLU A 1 95 ? -4.108 -10.754 -14.512 1.00 97.25 95 GLU A C 1
ATOM 725 O O . GLU A 1 95 ? -5.296 -11.009 -14.703 1.00 97.25 95 GLU A O 1
ATOM 730 N N . ALA A 1 96 ? -3.297 -11.638 -13.916 1.00 97.50 96 ALA A N 1
ATOM 731 C CA . ALA A 1 96 ? -3.739 -12.955 -13.438 1.00 97.50 96 ALA A CA 1
ATOM 732 C C . ALA A 1 96 ? -4.758 -12.883 -12.279 1.00 97.50 96 ALA A C 1
ATOM 734 O O . ALA A 1 96 ? -5.475 -13.846 -11.988 1.00 97.50 96 ALA A O 1
ATOM 735 N N . GLU A 1 97 ? -4.847 -11.742 -11.598 1.00 98.06 97 GLU A N 1
ATOM 736 C CA . GLU A 1 97 ? -5.885 -11.449 -10.611 1.00 98.06 97 GLU A CA 1
ATOM 737 C C . GLU A 1 97 ? -7.130 -10.778 -11.211 1.00 98.06 97 GLU A C 1
ATOM 739 O O . GLU A 1 97 ? -8.094 -10.539 -10.485 1.00 98.06 97 GLU A O 1
ATOM 744 N N . GLY A 1 98 ? -7.136 -10.519 -12.522 1.00 97.31 98 GLY A N 1
ATOM 745 C CA . GLY A 1 98 ? -8.256 -9.936 -13.259 1.00 97.31 98 GLY A CA 1
ATOM 746 C C . GLY A 1 98 ? -8.209 -8.413 -13.398 1.00 97.31 98 GLY A C 1
ATOM 747 O O . GLY A 1 98 ? -9.185 -7.825 -13.865 1.00 97.31 98 GLY A O 1
ATOM 748 N N . LEU A 1 99 ? -7.111 -7.755 -13.010 1.00 97.69 99 LEU A N 1
ATOM 749 C CA . LEU A 1 99 ? -6.959 -6.318 -13.231 1.00 97.69 99 LEU A CA 1
ATOM 750 C C . LEU A 1 99 ? -6.656 -6.043 -14.702 1.00 97.69 99 LEU A C 1
ATOM 752 O O . LEU A 1 99 ? -5.837 -6.719 -15.320 1.00 97.69 99 LEU A O 1
ATOM 756 N N . LYS A 1 100 ? -7.279 -4.998 -15.243 1.00 95.81 100 LYS A N 1
ATOM 757 C CA . LYS A 1 100 ? -7.003 -4.504 -16.593 1.00 95.81 100 LYS A CA 1
ATOM 758 C C . LYS A 1 100 ? -6.278 -3.170 -16.515 1.00 95.81 100 LYS A C 1
ATOM 760 O O . LYS A 1 100 ? -6.582 -2.334 -15.665 1.00 95.81 100 LYS A O 1
ATOM 765 N N . PHE A 1 101 ? -5.341 -2.975 -17.432 1.00 95.81 101 PHE A N 1
ATOM 766 C CA . PHE A 1 101 ? -4.651 -1.707 -17.612 1.00 95.81 101 PHE A CA 1
ATOM 767 C C . PHE A 1 101 ? -5.207 -0.996 -18.839 1.00 95.81 101 PHE A C 1
ATOM 769 O O . PHE A 1 101 ? -5.410 -1.613 -19.885 1.00 95.81 101 PHE A O 1
ATOM 776 N N . ASN A 1 102 ? -5.434 0.305 -18.712 1.00 94.88 102 ASN A N 1
ATOM 777 C CA . ASN A 1 102 ? -5.834 1.150 -19.825 1.00 94.88 102 ASN A CA 1
ATOM 778 C C . ASN A 1 102 ? -4.648 1.450 -20.769 1.00 94.88 102 ASN A C 1
ATOM 780 O O . ASN A 1 102 ? -3.520 0.990 -20.554 1.00 94.88 102 ASN A O 1
ATOM 784 N N . ARG A 1 103 ? -4.899 2.254 -21.810 1.00 93.62 103 ARG A N 1
ATOM 785 C CA . ARG A 1 103 ? -3.885 2.638 -22.808 1.00 93.62 103 ARG A CA 1
ATOM 786 C C . ARG A 1 103 ? -2.696 3.384 -22.198 1.00 93.62 103 ARG A C 1
ATOM 788 O O . ARG A 1 103 ? -1.581 3.230 -22.680 1.00 93.62 103 ARG A O 1
ATOM 795 N N . GLU A 1 104 ? -2.895 4.128 -21.109 1.00 91.50 104 GLU A N 1
ATOM 796 C CA . GLU A 1 104 ? -1.811 4.820 -20.399 1.00 91.50 104 GLU A CA 1
ATOM 797 C C . GLU A 1 104 ? -1.075 3.935 -19.375 1.00 91.50 104 GLU A C 1
ATOM 799 O O . GLU A 1 104 ? -0.221 4.434 -18.627 1.00 91.50 104 GLU A O 1
ATOM 804 N N . GLY A 1 10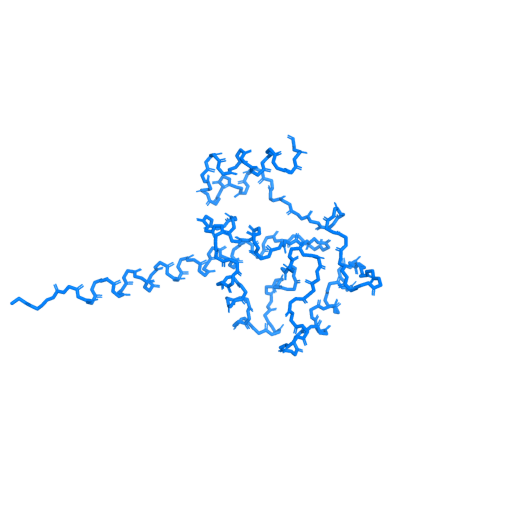5 ? -1.408 2.641 -19.310 1.00 92.50 105 GLY A N 1
ATOM 805 C CA . GLY A 1 105 ? -0.810 1.678 -18.393 1.00 92.50 105 GLY A CA 1
ATOM 806 C C . GLY A 1 105 ? -1.255 1.843 -16.939 1.00 92.50 105 GLY A C 1
ATOM 807 O O . GLY A 1 105 ? -0.486 1.501 -16.037 1.00 92.50 105 GLY A O 1
ATOM 808 N N . ALA A 1 106 ? -2.459 2.370 -16.706 1.00 95.69 106 ALA A N 1
ATOM 809 C CA . ALA A 1 106 ? -3.057 2.540 -15.386 1.00 95.69 106 ALA A CA 1
ATOM 810 C C . ALA A 1 106 ? -4.208 1.553 -15.136 1.00 95.69 106 ALA A C 1
ATOM 812 O O . ALA A 1 106 ? -4.990 1.246 -16.035 1.00 95.69 106 ALA A O 1
ATOM 813 N N . VAL A 1 107 ? -4.313 1.087 -13.895 1.00 96.25 107 VAL A N 1
ATOM 814 C CA . VAL A 1 107 ? -5.497 0.418 -13.347 1.00 96.25 107 VAL A CA 1
ATOM 815 C C . VAL A 1 107 ? -6.527 1.478 -12.973 1.00 96.25 107 VAL A C 1
ATOM 817 O O . VAL A 1 107 ? -6.175 2.507 -12.390 1.00 96.25 107 VAL A O 1
ATOM 820 N N . ASP A 1 108 ? -7.805 1.201 -13.233 1.00 95.88 108 ASP A N 1
ATOM 821 C CA . ASP A 1 108 ? -8.890 2.028 -12.711 1.00 95.88 108 ASP A CA 1
ATOM 822 C C . ASP A 1 108 ? -8.990 1.887 -11.182 1.00 95.88 108 ASP A C 1
ATOM 824 O O . ASP A 1 108 ? -9.499 0.897 -10.641 1.00 95.88 108 ASP A O 1
ATOM 828 N N . LEU A 1 109 ? -8.485 2.899 -10.474 1.00 94.31 109 LEU A N 1
ATOM 829 C CA . LEU A 1 109 ? -8.536 2.947 -9.019 1.00 94.31 109 LEU A CA 1
ATOM 830 C C . LEU A 1 109 ? -9.974 2.989 -8.495 1.00 94.31 109 LEU A C 1
ATOM 832 O O . LEU A 1 109 ? -10.219 2.412 -7.445 1.00 94.31 109 LEU A O 1
ATOM 836 N N . LYS A 1 110 ? -10.946 3.573 -9.203 1.00 91.31 110 LYS A N 1
ATOM 837 C CA . LYS A 1 110 ? -12.334 3.605 -8.709 1.00 91.31 110 LYS A CA 1
ATOM 838 C C . LYS A 1 110 ? -12.918 2.198 -8.568 1.00 91.31 110 LYS A C 1
ATOM 840 O O . LYS A 1 110 ? -13.696 1.944 -7.656 1.00 91.31 110 LYS A O 1
ATOM 845 N N . LEU A 1 111 ? -12.512 1.277 -9.441 1.00 93.44 111 LEU A N 1
ATOM 846 C CA . LEU A 1 111 ? -12.999 -0.105 -9.450 1.00 93.44 111 LEU A CA 1
ATOM 847 C C . LEU A 1 111 ? -12.182 -1.025 -8.532 1.00 93.44 111 LEU A C 1
ATOM 849 O O . LEU A 1 111 ? -12.725 -1.904 -7.849 1.00 93.44 111 LEU A O 1
ATOM 853 N N . HIS A 1 112 ? -10.861 -0.844 -8.513 1.00 96.25 112 HIS A N 1
ATOM 854 C CA . HIS A 1 112 ? -9.944 -1.791 -7.878 1.00 96.25 112 HIS A CA 1
ATOM 855 C C . HIS A 1 112 ? -9.359 -1.315 -6.550 1.00 96.25 112 HIS A C 1
ATOM 857 O O . HIS A 1 112 ? -8.788 -2.133 -5.828 1.00 96.25 112 HIS A O 1
ATOM 863 N N . GLN A 1 113 ? -9.491 -0.038 -6.190 1.00 93.62 113 GLN A N 1
ATOM 864 C CA . GLN A 1 113 ? -9.005 0.443 -4.902 1.00 93.62 113 GLN A CA 1
ATOM 865 C C . GLN A 1 113 ? -9.752 -0.264 -3.772 1.00 93.62 113 GLN A C 1
ATOM 867 O O . GLN A 1 113 ? -10.976 -0.404 -3.781 1.00 93.62 113 GLN A O 1
ATOM 872 N N . TRP A 1 114 ? -8.986 -0.755 -2.808 1.00 94.25 114 TRP A N 1
ATOM 873 C CA . TRP A 1 114 ? -9.519 -1.332 -1.588 1.00 94.25 114 TRP A CA 1
ATOM 874 C C . TRP A 1 114 ? -9.361 -0.362 -0.435 1.00 94.25 114 TRP A C 1
ATOM 876 O O . TRP A 1 114 ? -8.386 0.380 -0.353 1.00 94.25 114 TRP A O 1
ATOM 886 N N . TRP A 1 115 ? -10.324 -0.416 0.471 1.00 88.81 115 TRP A N 1
ATOM 887 C CA . TRP A 1 115 ? -10.233 0.183 1.784 1.00 88.81 115 TRP A CA 1
ATOM 888 C C . TRP A 1 115 ? -10.579 -0.892 2.810 1.00 88.81 115 TRP A C 1
ATOM 890 O O . TRP A 1 115 ? -11.569 -1.608 2.627 1.00 88.81 115 TRP A O 1
ATOM 900 N N . PRO A 1 116 ? -9.746 -1.075 3.846 1.00 89.25 116 PRO A N 1
ATOM 901 C CA . PRO A 1 116 ? -10.025 -2.054 4.880 1.00 89.25 116 PRO A CA 1
ATOM 902 C C . PRO A 1 116 ? -11.348 -1.733 5.586 1.00 89.25 116 PRO A C 1
ATOM 904 O O . PRO A 1 116 ? -11.598 -0.564 5.875 1.00 89.25 116 PRO A O 1
ATOM 907 N N . PRO A 1 117 ? -12.175 -2.742 5.911 1.00 88.50 117 PRO A N 1
ATOM 908 C CA . PRO A 1 117 ? -13.348 -2.524 6.748 1.00 88.50 117 PRO A CA 1
ATOM 909 C C . PRO A 1 117 ? -12.929 -2.017 8.132 1.00 88.50 117 PRO A C 1
ATOM 911 O O . PRO A 1 117 ? -11.846 -2.361 8.615 1.00 88.50 117 PRO A O 1
ATOM 914 N N . GLU A 1 118 ? -13.818 -1.286 8.804 1.00 84.81 118 GLU A N 1
ATOM 915 C CA . GLU A 1 118 ? -13.562 -0.627 10.093 1.00 84.81 118 GLU A CA 1
ATOM 916 C C . GLU A 1 118 ? -12.936 -1.556 11.145 1.00 84.81 118 GLU A C 1
ATOM 918 O O . GLU A 1 118 ? -11.997 -1.175 11.840 1.00 84.81 118 GLU A O 1
ATOM 923 N N . ARG A 1 119 ? -13.364 -2.825 11.195 1.00 88.62 119 ARG A N 1
ATOM 924 C CA . ARG A 1 119 ? -12.780 -3.843 12.087 1.00 88.62 119 ARG A CA 1
ATOM 925 C C . ARG A 1 119 ? -11.259 -3.991 11.945 1.00 88.62 119 ARG A C 1
ATOM 927 O O . ARG A 1 119 ? -10.582 -4.253 12.931 1.00 88.62 119 ARG A O 1
ATOM 934 N N . LEU A 1 120 ? -10.718 -3.859 10.729 1.00 89.25 120 LEU A N 1
ATOM 935 C CA . LEU A 1 120 ? -9.275 -3.933 10.488 1.00 89.25 120 LEU A CA 1
ATOM 936 C C . LEU A 1 120 ? -8.583 -2.635 10.883 1.00 89.25 120 LEU A C 1
ATOM 938 O O . LEU A 1 120 ? -7.485 -2.697 11.418 1.00 89.25 120 LEU A O 1
ATOM 942 N N . LEU A 1 121 ? -9.227 -1.488 10.662 1.00 86.94 121 LEU A N 1
ATOM 943 C CA . LEU A 1 121 ? -8.693 -0.191 11.077 1.00 86.94 121 LEU A CA 1
ATOM 944 C C . LEU A 1 121 ? -8.539 -0.132 12.604 1.00 86.94 121 LEU A C 1
ATOM 946 O O . LEU A 1 121 ? -7.471 0.225 13.095 1.00 86.94 121 LEU A O 1
ATOM 950 N N . LYS A 1 122 ? -9.563 -0.594 13.334 1.00 84.62 122 LYS A N 1
ATOM 951 C CA . LYS A 1 122 ? -9.542 -0.753 14.796 1.00 84.62 122 LYS A CA 1
ATOM 952 C C . LYS A 1 122 ? -8.467 -1.740 15.254 1.00 84.62 122 LYS A C 1
ATOM 954 O O . LYS A 1 122 ? -7.699 -1.431 16.155 1.00 84.62 122 LYS A O 1
ATOM 959 N N . ALA A 1 123 ? -8.356 -2.899 14.600 1.00 86.81 123 ALA A N 1
ATOM 960 C CA . ALA A 1 123 ? -7.331 -3.897 14.922 1.00 86.81 123 ALA A CA 1
ATOM 961 C C . ALA A 1 123 ? -5.891 -3.430 14.629 1.00 86.81 123 ALA A C 1
ATOM 963 O O . ALA A 1 123 ? -4.942 -4.021 15.138 1.00 86.81 123 ALA A O 1
ATOM 964 N N . TRP A 1 124 ? -5.715 -2.409 13.789 1.00 87.12 124 TRP A N 1
ATOM 965 C CA . TRP A 1 124 ? -4.421 -1.774 13.526 1.00 87.12 124 TRP A CA 1
ATOM 966 C C . TRP A 1 124 ? -4.160 -0.547 14.400 1.00 87.12 124 TRP A C 1
ATOM 968 O O . TRP A 1 124 ? -3.145 0.120 14.190 1.00 87.12 124 TRP A O 1
ATOM 978 N N . GLU A 1 125 ? -5.044 -0.278 15.367 1.00 85.38 125 GLU A N 1
ATOM 979 C CA . GLU A 1 125 ? -4.933 0.827 16.326 1.00 85.38 125 GLU A CA 1
ATOM 980 C C . GLU A 1 125 ? -4.713 2.169 15.615 1.00 85.38 125 GLU A C 1
ATOM 982 O O . GLU A 1 125 ? -3.888 2.992 16.017 1.00 85.38 125 GLU A O 1
ATOM 987 N N . LEU A 1 126 ? -5.405 2.361 14.487 1.00 81.62 126 LEU A N 1
ATOM 988 C CA . LEU A 1 126 ? -5.357 3.626 13.775 1.00 81.62 126 LEU A CA 1
ATOM 989 C C . LEU A 1 126 ? -6.098 4.700 14.564 1.00 81.62 126 LEU A C 1
ATOM 991 O O . LEU A 1 126 ? -7.160 4.457 15.128 1.00 81.62 126 LEU A O 1
ATOM 995 N N . ASP A 1 127 ? -5.513 5.890 14.548 1.00 80.56 127 ASP A N 1
ATOM 996 C CA . ASP A 1 127 ? -6.064 7.100 15.142 1.00 80.56 127 ASP A CA 1
ATOM 997 C C . ASP A 1 127 ? -7.500 7.374 14.649 1.00 80.56 127 ASP A C 1
ATOM 999 O O . ASP A 1 127 ? -7.781 7.266 13.451 1.00 80.56 127 ASP A O 1
ATOM 1003 N N . GLU A 1 128 ? -8.416 7.704 15.565 1.00 79.88 128 GLU A N 1
ATOM 1004 C CA . GLU A 1 128 ? -9.839 7.880 15.240 1.00 79.88 128 GLU A CA 1
ATOM 1005 C C . GLU A 1 128 ? -10.069 9.045 14.271 1.00 79.88 128 GLU A C 1
ATOM 1007 O O . GLU A 1 128 ? -10.872 8.917 13.342 1.00 79.88 128 GLU A O 1
ATOM 1012 N N . ASP A 1 129 ? -9.311 10.139 14.403 1.00 81.62 129 ASP A N 1
ATOM 1013 C CA . ASP A 1 129 ? -9.388 11.267 13.472 1.00 81.62 129 ASP A CA 1
ATOM 1014 C C . ASP A 1 129 ? -8.925 10.857 12.073 1.00 81.62 129 ASP A C 1
ATOM 1016 O O . ASP A 1 129 ? -9.500 11.283 11.060 1.00 81.62 129 ASP A O 1
ATOM 1020 N N . LEU A 1 130 ? -7.912 9.991 11.994 1.00 75.62 130 LEU A N 1
ATOM 1021 C CA . LEU A 1 130 ? -7.463 9.416 10.738 1.00 75.62 130 LEU A CA 1
ATOM 1022 C C . LEU A 1 130 ? -8.504 8.471 10.127 1.00 75.62 130 LEU A C 1
ATOM 1024 O O . LEU A 1 130 ? -8.739 8.550 8.919 1.00 75.62 130 LEU A O 1
ATOM 1028 N N . ILE A 1 131 ? -9.148 7.617 10.925 1.00 77.81 131 ILE A N 1
ATOM 1029 C CA . ILE A 1 131 ? -10.252 6.757 10.469 1.00 77.81 131 ILE A CA 1
ATOM 1030 C C . ILE A 1 131 ? -11.389 7.629 9.922 1.00 77.81 131 ILE A C 1
ATOM 1032 O O . ILE A 1 131 ? -11.831 7.435 8.787 1.00 77.81 131 ILE A O 1
ATOM 1036 N N . ALA A 1 132 ? -11.789 8.661 10.667 1.00 80.00 132 ALA A N 1
ATOM 1037 C CA . ALA A 1 132 ? -12.809 9.612 10.245 1.00 80.00 132 ALA A CA 1
ATOM 1038 C C . ALA A 1 132 ? -12.405 10.360 8.960 1.00 80.00 132 ALA A C 1
ATOM 1040 O O . ALA A 1 132 ? -13.229 10.586 8.074 1.00 80.00 132 ALA A 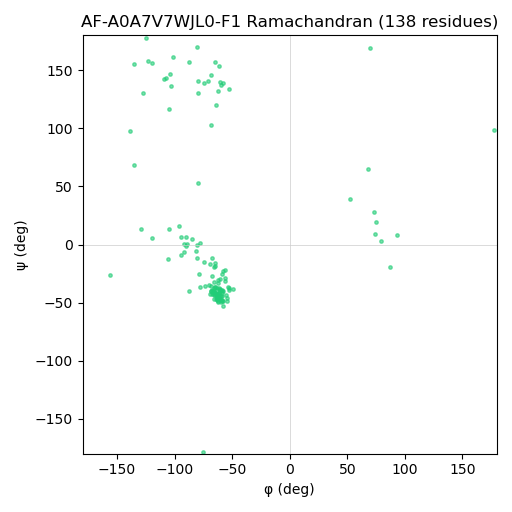O 1
ATOM 1041 N N . SER A 1 133 ? -11.126 10.714 8.811 1.00 77.25 133 SER A N 1
ATOM 1042 C CA . SER A 1 133 ? -10.581 11.340 7.600 1.00 77.25 133 SER A CA 1
ATOM 1043 C C . SER A 1 133 ? -10.624 10.408 6.385 1.00 77.25 133 SER A C 1
ATOM 1045 O O . SER A 1 133 ? -10.984 10.842 5.288 1.00 77.25 133 SER A O 1
ATOM 1047 N N . ILE A 1 134 ? -10.316 9.119 6.569 1.00 74.44 134 ILE A N 1
ATOM 1048 C CA . ILE A 1 134 ? -10.454 8.095 5.525 1.00 74.44 134 ILE A CA 1
ATOM 1049 C C . ILE A 1 134 ? -11.927 7.971 5.113 1.00 74.44 134 ILE A C 1
ATOM 1051 O O . ILE A 1 134 ? -12.215 8.016 3.918 1.00 74.44 134 ILE A O 1
ATOM 1055 N N . HIS A 1 135 ? -12.862 7.904 6.064 1.00 75.94 135 HIS A N 1
ATOM 1056 C CA . HIS A 1 135 ? -14.296 7.841 5.753 1.00 75.94 135 HIS A CA 1
ATOM 1057 C C . HIS A 1 135 ? -14.760 9.069 4.953 1.00 75.94 135 HIS A C 1
ATOM 1059 O O . HIS A 1 135 ? -15.318 8.917 3.866 1.00 75.94 135 HIS A O 1
ATOM 1065 N N . ARG A 1 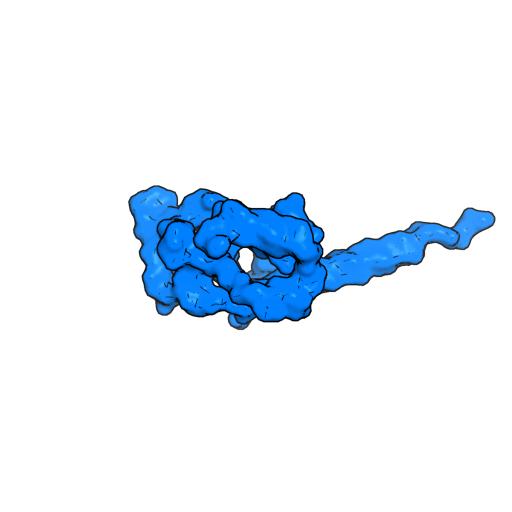136 ? -14.426 10.288 5.406 1.00 75.56 136 ARG A N 1
ATOM 1066 C CA . ARG A 1 136 ? -14.789 11.542 4.712 1.00 75.56 136 ARG A CA 1
ATOM 1067 C C . ARG A 1 136 ? -14.238 11.627 3.291 1.00 75.56 136 ARG A C 1
ATOM 1069 O O . ARG A 1 136 ? -14.899 12.147 2.400 1.00 75.56 136 ARG A O 1
ATOM 1076 N N . ARG A 1 137 ? -13.006 11.163 3.076 1.00 67.62 137 ARG A N 1
ATOM 1077 C CA . ARG A 1 137 ? -12.319 11.301 1.785 1.00 67.62 137 ARG A CA 1
ATOM 1078 C C . ARG A 1 137 ? -12.774 10.277 0.748 1.00 67.62 137 ARG A C 1
ATOM 1080 O O . ARG A 1 137 ? -12.627 10.538 -0.445 1.00 67.62 137 ARG A O 1
ATOM 1087 N N . PHE A 1 138 ? -13.281 9.128 1.187 1.00 65.56 138 PHE A N 1
ATOM 1088 C CA . PHE A 1 138 ? -13.601 8.007 0.300 1.00 65.56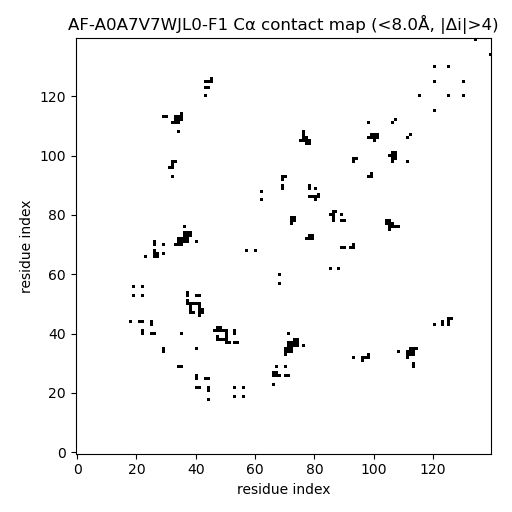 138 PHE A CA 1
ATOM 1089 C C . PHE A 1 138 ? -15.079 7.599 0.310 1.00 65.56 138 PHE A C 1
ATOM 1091 O O . PHE A 1 138 ? -15.420 6.657 -0.396 1.00 65.56 138 PHE A O 1
ATOM 1098 N N . GLY A 1 139 ? -15.937 8.355 1.006 1.00 55.50 139 GLY A N 1
ATOM 1099 C CA . GLY A 1 139 ? -17.391 8.333 0.827 1.00 55.50 139 GLY A CA 1
ATOM 1100 C C . GLY A 1 139 ? -18.039 7.030 1.278 1.00 55.50 139 GLY A C 1
ATOM 1101 O O . GLY A 1 139 ? -18.583 6.304 0.449 1.00 55.50 139 GLY A O 1
ATOM 1102 N N . TRP A 1 140 ? -17.956 6.758 2.579 1.00 54.28 140 TRP A N 1
ATOM 1103 C CA . TRP A 1 140 ? -18.712 5.700 3.252 1.00 54.28 140 TRP A CA 1
ATOM 1104 C C . TRP A 1 140 ? -19.856 6.317 4.043 1.00 54.28 140 TRP A C 1
ATOM 1106 O O . TRP A 1 140 ? -19.584 7.327 4.735 1.00 54.28 140 TRP A O 1
#

Secondary structure (DSSP, 8-state):
---SHHHHHHHHHHHHHHHHHHHHHHHHHPPTT-BEEHHHHHHHTT-TT-HHHHHHHHHTT-TT-SS-GGGEE-TTSB-SGGGGT-HHHHHHHHHHTT--B-TTSBB-HHHHB----HHHHHHTT--HHHHHHHHHHHT-

Mean predicted aligned error: 6.09 Å

Solvent-accessible surface area (backbone atoms only — not comparable to full-atom values): 8107 Å² total; per-residue (Å²): 142,88,87,63,67,69,61,55,53,51,49,54,52,51,52,51,51,53,51,51,52,43,49,53,57,56,42,63,65,58,54,87,53,31,30,40,29,34,48,52,53,16,40,74,59,76,36,60,86,36,25,68,56,48,50,55,57,56,59,73,55,51,89,86,44,89,58,54,61,62,37,54,28,38,92,78,32,27,71,78,33,64,87,72,76,49,27,64,59,34,48,52,54,41,44,77,44,70,48,62,63,50,97,88,53,23,38,59,50,90,80,26,53,60,76,79,57,67,73,54,44,58,75,61,69,54,56,66,70,56,53,51,48,52,37,70,75,69,73,115